Protein AF-A0A4Q0IR23-F1 (afdb_monomer)

pLDDT: mean 82.57, std 18.92, range [35.06, 97.94]

Nearest PDB structures (foldseek):
  4ur9-assembly2_B  TM=4.277E-01  e=4.913E+00  Bacteroides thetaiotaomicron

Mean predicted aligned error: 9.8 Å

Sequence (124 aa):
MKKVLSLALLALVFILPSCGSSQGNAESVNQKIEKGEQLSQEDYSVMLDYLTDAMTSAENKLKEIGDDKEKLKDFETQMDKNYPYSETFMKNLSSAKDLDDANKKKLQELFAKAITISMQMSGR

Secondary structure (DSSP, 8-state):
---------------------THHHHHHHHHHHHTTPPPPHHHHHHHHHHHHHHHHHHHHHHHHHTT-HHHHHHHHHHHHHH-TTHHHHHHHHHH-----HHHHHHHHHHHHHHHHHHHHHHT-

Radius of gyration: 19.07 Å; Cα contacts (8 Å, |Δi|>4): 60; chains: 1; bounding box: 57×27×57 Å

Foldseek 3Di:
DDDDDDDDPPPPPPDDPDPDDLVVLQVVLVVCVVVVHDDDLVSLVSLLVLLLVLLVVVLVQCVVCPPPPVSVVVVVVVSCVVRVCNVVSVVVVVPDDDHDPVSVVSVVVSVVSVVVSVVVNVVD

Structure (mmCIF, N/CA/C/O backbone):
data_AF-A0A4Q0IR23-F1
#
_entry.id   AF-A0A4Q0IR23-F1
#
loop_
_atom_site.group_PDB
_atom_site.id
_atom_site.type_symbol
_atom_site.label_atom_id
_atom_site.label_alt_id
_atom_site.label_comp_id
_atom_site.label_asym_id
_atom_site.label_entity_id
_atom_site.label_seq_id
_atom_site.pdbx_PDB_ins_code
_atom_site.Cartn_x
_atom_site.Cartn_y
_atom_site.Cartn_z
_atom_site.occupancy
_atom_site.B_iso_or_equiv
_atom_site.auth_seq_id
_atom_site.auth_comp_id
_atom_site.auth_asym_id
_atom_site.auth_atom_id
_atom_site.pdbx_PDB_model_num
ATOM 1 N N . MET A 1 1 ? -39.724 -0.467 38.559 1.00 37.44 1 MET A N 1
ATOM 2 C CA . MET A 1 1 ? -39.009 -1.563 37.868 1.00 37.44 1 MET A CA 1
ATOM 3 C C . MET A 1 1 ? -38.172 -0.959 36.749 1.00 37.44 1 MET A C 1
ATOM 5 O O . 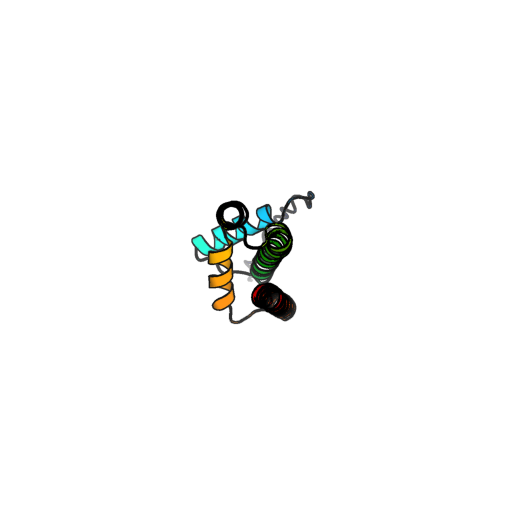MET A 1 1 ? -38.654 -0.061 36.077 1.00 37.44 1 MET A O 1
ATOM 9 N N . LYS A 1 2 ? -36.913 -1.405 36.639 1.00 40.50 2 LYS A N 1
ATOM 10 C CA . LYS A 1 2 ? -35.898 -1.067 35.617 1.00 40.50 2 LYS A CA 1
ATOM 11 C C . LYS A 1 2 ? -36.528 -1.147 34.204 1.00 40.50 2 LYS A C 1
ATOM 13 O O . LYS A 1 2 ? -37.365 -2.017 33.998 1.00 40.50 2 LYS A O 1
ATOM 18 N N . LYS A 1 3 ? -36.201 -0.305 33.219 1.00 42.09 3 LYS A N 1
ATOM 19 C CA . LYS A 1 3 ? -34.918 -0.264 32.496 1.00 42.09 3 LYS A CA 1
ATOM 20 C C . LYS A 1 3 ? -34.734 1.092 31.796 1.00 42.09 3 LYS A C 1
ATOM 22 O O . LYS A 1 3 ? -35.539 1.477 30.957 1.00 42.09 3 LYS A O 1
ATOM 27 N N . VAL A 1 4 ? -33.642 1.766 32.130 1.00 48.44 4 VAL A N 1
ATOM 28 C CA . VAL A 1 4 ? -32.912 2.648 31.214 1.00 48.44 4 VAL A CA 1
ATOM 29 C C . VAL A 1 4 ? -32.021 1.786 30.312 1.00 48.44 4 VAL A C 1
ATOM 31 O O . VAL A 1 4 ? -31.615 0.700 30.727 1.00 48.44 4 VAL A O 1
ATOM 34 N N . LEU A 1 5 ? -31.681 2.354 29.152 1.00 48.94 5 LEU A N 1
ATOM 35 C CA . LEU A 1 5 ? -30.649 1.987 28.172 1.00 48.94 5 LEU A CA 1
ATOM 36 C C . LEU A 1 5 ? -31.042 1.176 26.926 1.00 48.94 5 LEU A C 1
ATOM 38 O O . LEU A 1 5 ? -31.610 0.091 26.989 1.00 48.94 5 LEU A O 1
ATOM 42 N N . SER A 1 6 ? -30.520 1.731 25.825 1.00 46.88 6 SER A N 1
ATOM 43 C CA . SER A 1 6 ? -30.204 1.149 24.521 1.00 46.88 6 SER A CA 1
ATOM 44 C C . SER A 1 6 ? -31.321 1.069 23.489 1.00 46.88 6 SER A C 1
ATOM 46 O O . SER A 1 6 ? -32.162 0.184 23.527 1.00 46.88 6 SER A O 1
ATOM 48 N N . LEU A 1 7 ? -31.232 1.954 22.495 1.00 47.50 7 LEU A N 1
ATOM 49 C CA . LEU A 1 7 ? -30.843 1.594 21.123 1.00 47.50 7 LEU A CA 1
ATOM 50 C C . LEU A 1 7 ? -30.535 2.917 20.393 1.00 47.50 7 LEU A C 1
ATOM 52 O O . LEU A 1 7 ? -31.423 3.712 20.116 1.00 47.50 7 LEU A O 1
ATOM 56 N N . ALA A 1 8 ? -29.268 3.327 20.408 1.00 48.06 8 ALA A N 1
ATOM 57 C CA . ALA A 1 8 ? -28.364 3.173 19.268 1.00 48.06 8 ALA A CA 1
ATOM 58 C C . ALA A 1 8 ? -28.798 4.058 18.089 1.00 48.06 8 ALA A C 1
ATOM 60 O O . ALA A 1 8 ? -29.700 3.716 17.329 1.00 48.06 8 ALA A O 1
ATOM 61 N N . LEU A 1 9 ? -28.126 5.213 17.993 1.00 43.66 9 LEU A N 1
ATOM 62 C CA . LEU A 1 9 ? -28.121 6.130 16.859 1.00 43.66 9 LEU A CA 1
ATOM 63 C C . LEU A 1 9 ? -27.933 5.339 15.560 1.00 43.66 9 LEU A C 1
ATOM 65 O O . LEU A 1 9 ? -26.821 4.992 15.170 1.00 43.66 9 LEU A O 1
ATOM 69 N N . LEU A 1 10 ? -29.046 5.089 14.884 1.00 47.66 10 LEU A N 1
ATOM 70 C CA . LEU A 1 10 ? -29.100 4.626 13.510 1.00 47.66 10 LEU A CA 1
ATOM 71 C C . LEU A 1 10 ? -28.904 5.845 12.595 1.00 47.66 10 LEU A C 1
ATOM 73 O O . LEU A 1 10 ? -29.816 6.269 11.893 1.00 47.66 10 LEU A O 1
ATOM 77 N N . ALA A 1 11 ? -27.727 6.469 12.651 1.00 51.62 11 ALA A N 1
ATOM 78 C CA . ALA A 1 11 ? -27.349 7.484 11.676 1.00 51.62 11 ALA A CA 1
ATOM 79 C C . ALA A 1 11 ? -26.641 6.777 10.520 1.00 51.62 11 ALA A C 1
ATOM 81 O O . ALA A 1 11 ? -25.416 6.745 10.428 1.00 51.62 11 ALA A O 1
ATOM 82 N N . LEU A 1 12 ? -27.463 6.172 9.656 1.00 44.59 12 LEU A N 1
ATOM 83 C CA . LEU A 1 12 ? -27.101 5.901 8.274 1.00 44.59 12 LEU A CA 1
ATOM 84 C C . LEU A 1 12 ? -26.569 7.199 7.659 1.00 44.59 12 LEU A C 1
ATOM 86 O O . LEU A 1 12 ? -27.339 8.093 7.318 1.00 44.59 12 LEU A O 1
ATOM 90 N N . VAL A 1 13 ? -25.259 7.270 7.469 1.00 53.69 13 VAL A N 1
ATOM 91 C CA . VAL A 1 13 ? -24.652 8.144 6.467 1.00 53.69 13 VAL A CA 1
ATOM 92 C C . VAL A 1 13 ? -23.987 7.227 5.446 1.00 53.69 13 VAL A C 1
ATOM 94 O O . VAL A 1 13 ? -22.775 7.166 5.299 1.00 53.69 13 VAL A O 1
ATOM 97 N N . PHE A 1 14 ? -24.831 6.447 4.766 1.00 49.28 14 PHE A N 1
ATOM 98 C CA . PHE A 1 14 ? -24.510 5.873 3.466 1.00 49.28 14 PHE A CA 1
ATOM 99 C C . PHE A 1 14 ? -24.515 7.024 2.457 1.00 49.28 14 PHE A C 1
ATOM 101 O O . PHE A 1 14 ? -25.552 7.346 1.879 1.00 49.28 14 PHE A O 1
ATOM 108 N N . ILE A 1 15 ? -23.366 7.672 2.270 1.00 49.06 15 ILE A N 1
ATOM 109 C CA . ILE A 1 15 ? -23.155 8.595 1.155 1.00 49.06 15 ILE A CA 1
ATOM 110 C C . ILE A 1 15 ? -22.255 7.886 0.137 1.00 49.06 15 ILE A C 1
ATOM 112 O O . ILE A 1 15 ? -21.042 7.858 0.274 1.00 49.06 15 ILE A O 1
ATOM 116 N N . LEU A 1 16 ? -22.935 7.327 -0.871 1.00 39.00 16 LEU A N 1
ATOM 117 C CA . LEU A 1 16 ? -22.536 7.174 -2.277 1.00 39.00 16 LEU A CA 1
ATOM 118 C C . LEU A 1 16 ? -21.299 6.307 -2.611 1.00 39.00 16 LEU A C 1
ATOM 120 O O . LEU A 1 16 ? -20.171 6.767 -2.456 1.00 39.00 16 LEU A O 1
ATOM 124 N N . PRO A 1 17 ? -21.473 5.143 -3.278 1.00 48.72 17 PRO A N 1
ATOM 125 C CA . PRO A 1 17 ? -20.428 4.593 -4.129 1.00 48.72 17 PRO A CA 1
ATOM 126 C C . PRO A 1 17 ? -20.434 5.385 -5.445 1.00 48.72 17 PRO A C 1
ATOM 128 O O . PRO A 1 17 ? -20.979 4.951 -6.459 1.00 48.72 17 PRO A O 1
ATOM 131 N N . SER A 1 18 ? -19.880 6.595 -5.422 1.00 35.06 18 SER A N 1
ATOM 132 C CA . SER A 1 18 ? -19.413 7.217 -6.659 1.00 35.06 18 SER A CA 1
ATOM 133 C C . SER A 1 18 ? -18.098 6.540 -7.011 1.00 35.06 18 SER A C 1
ATOM 135 O O . SER A 1 18 ? -17.208 6.484 -6.167 1.00 35.06 18 SER A O 1
ATOM 137 N N . CYS A 1 19 ? -17.960 6.036 -8.239 1.00 58.31 19 CYS A N 1
ATOM 138 C CA . CYS A 1 19 ? -16.657 5.721 -8.820 1.00 58.31 19 CYS A CA 1
ATOM 139 C C . CYS A 1 19 ? -15.674 6.847 -8.466 1.00 58.31 19 CYS A C 1
ATOM 141 O O . CYS A 1 19 ? -15.867 7.992 -8.870 1.00 58.31 19 CYS A O 1
ATOM 143 N N . GLY A 1 20 ? -14.675 6.539 -7.652 1.00 36.28 20 GLY A N 1
ATOM 144 C CA . GLY A 1 20 ? -13.768 7.523 -7.089 1.00 36.28 20 GLY A CA 1
ATOM 145 C C . GLY A 1 20 ? -12.587 6.774 -6.509 1.00 36.28 20 GLY A C 1
ATOM 146 O O . GLY A 1 20 ? -12.765 5.829 -5.751 1.00 36.28 20 GLY A O 1
ATOM 147 N N . SER A 1 21 ? -11.407 7.147 -6.975 1.00 41.09 21 SER A N 1
ATOM 148 C CA . SER A 1 21 ? -10.099 6.594 -6.648 1.00 41.09 21 SER A CA 1
ATOM 149 C C . SER A 1 21 ? -9.944 6.158 -5.186 1.00 41.09 21 SER A C 1
ATOM 151 O O . SER A 1 21 ? -10.416 6.816 -4.259 1.00 41.09 21 SER A O 1
ATOM 153 N N . SER A 1 22 ? -9.184 5.081 -4.983 1.00 50.59 22 SER A N 1
ATOM 154 C CA . SER A 1 22 ? -8.722 4.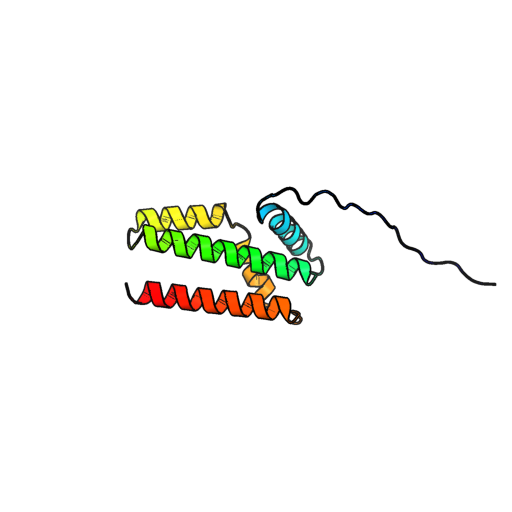551 -3.687 1.00 50.59 22 SER A CA 1
ATOM 155 C C . SER A 1 22 ? -8.196 5.609 -2.692 1.00 50.59 22 SER A C 1
ATOM 157 O O . SER A 1 22 ? -8.134 5.351 -1.491 1.00 50.59 22 SER A O 1
ATOM 159 N N . GLN A 1 23 ? -7.871 6.820 -3.158 1.00 50.31 23 GLN A N 1
ATOM 160 C CA . GLN A 1 23 ? -7.480 7.980 -2.353 1.00 50.31 23 GLN A CA 1
ATOM 161 C C . GLN A 1 23 ? -8.525 8.428 -1.320 1.00 50.31 23 GLN A C 1
ATOM 163 O O . GLN A 1 23 ? -8.129 8.785 -0.212 1.00 50.31 23 GLN A O 1
ATOM 168 N N . GLY A 1 24 ? -9.828 8.378 -1.629 1.00 56.19 24 GLY A N 1
ATOM 169 C CA . GLY A 1 24 ? -10.873 8.869 -0.713 1.00 56.19 24 GLY A CA 1
ATOM 170 C C . GLY A 1 24 ? -10.954 8.094 0.608 1.00 56.19 24 GLY A C 1
ATOM 171 O O . GLY A 1 24 ? -11.284 8.662 1.647 1.00 56.19 24 GLY A O 1
ATOM 172 N N . ASN A 1 25 ? -10.574 6.813 0.590 1.00 82.62 25 ASN A N 1
ATOM 173 C CA . ASN A 1 25 ? -10.565 5.973 1.785 1.00 82.62 25 ASN A CA 1
ATOM 174 C C . ASN A 1 25 ? -9.205 6.014 2.501 1.00 82.62 25 ASN A C 1
ATOM 176 O O . ASN A 1 25 ? -9.168 6.007 3.731 1.00 82.62 25 ASN A O 1
ATOM 180 N N . ALA A 1 26 ? -8.094 6.130 1.767 1.00 93.19 26 ALA A N 1
ATOM 181 C CA . ALA A 1 26 ? -6.750 6.146 2.346 1.00 93.19 26 ALA A CA 1
ATOM 182 C C . ALA A 1 26 ? -6.495 7.365 3.250 1.00 93.19 26 ALA A C 1
ATOM 184 O O . ALA A 1 26 ? -5.990 7.206 4.360 1.00 93.19 26 ALA A O 1
ATOM 185 N N . GLU A 1 27 ? -6.897 8.571 2.837 1.00 95.44 27 GLU A N 1
ATOM 186 C CA . GLU A 1 27 ? -6.736 9.766 3.681 1.00 95.44 27 GLU A CA 1
ATOM 187 C C . GLU A 1 27 ? -7.469 9.611 5.022 1.00 95.44 27 GLU A C 1
ATOM 189 O O . GLU A 1 27 ? -6.912 9.905 6.081 1.00 95.44 27 GLU A O 1
ATOM 194 N N . SER A 1 28 ? -8.691 9.071 4.994 1.00 94.88 28 SER A N 1
ATOM 195 C CA . SER A 1 28 ? -9.477 8.845 6.210 1.00 94.88 28 SER A CA 1
ATOM 196 C C . SER A 1 28 ? -8.799 7.859 7.169 1.00 94.88 28 SER A C 1
ATOM 198 O O . SER A 1 28 ? -8.755 8.099 8.376 1.00 94.88 28 SER A O 1
ATOM 200 N N . VAL A 1 29 ? -8.197 6.789 6.639 1.00 96.62 29 VAL A N 1
ATOM 201 C CA . VAL A 1 29 ? -7.439 5.818 7.437 1.00 96.62 29 VAL A CA 1
ATOM 202 C C . VAL A 1 29 ? -6.177 6.459 8.010 1.00 96.62 29 VAL A C 1
ATOM 204 O O . VAL A 1 29 ? -5.885 6.272 9.191 1.00 96.62 29 VAL A O 1
ATOM 207 N N . ASN A 1 30 ? -5.460 7.273 7.230 1.00 96.94 30 ASN A N 1
ATOM 208 C CA . ASN A 1 30 ? -4.294 8.000 7.730 1.00 96.94 30 ASN A CA 1
ATOM 209 C C . ASN A 1 30 ? -4.663 8.950 8.882 1.00 96.94 30 ASN A C 1
ATOM 211 O O . ASN A 1 30 ? -3.985 8.959 9.906 1.00 96.94 30 ASN A O 1
ATOM 215 N N . GLN A 1 31 ? -5.777 9.679 8.780 1.00 96.50 31 GLN A N 1
ATOM 216 C CA . GLN A 1 31 ? -6.245 10.545 9.868 1.00 96.50 31 GLN A CA 1
ATOM 217 C C . GLN A 1 31 ? -6.560 9.764 11.153 1.00 96.50 31 GLN A C 1
ATOM 219 O O . GLN A 1 31 ? -6.282 10.256 12.248 1.00 96.50 31 GLN A O 1
ATOM 224 N N . LYS A 1 32 ? -7.121 8.550 11.050 1.00 96.00 32 LYS A N 1
ATOM 225 C CA . LYS A 1 32 ? -7.327 7.673 12.217 1.00 96.00 32 LYS A CA 1
ATOM 226 C C . LYS A 1 32 ? -5.997 7.296 12.868 1.00 96.00 32 LYS A C 1
ATOM 228 O O . LYS A 1 32 ? -5.872 7.376 14.089 1.00 96.00 32 LYS A O 1
ATOM 233 N N . ILE A 1 33 ? -4.997 6.942 12.058 1.00 96.25 33 ILE A N 1
ATOM 234 C CA . ILE A 1 33 ? -3.642 6.619 12.528 1.00 96.25 33 ILE A CA 1
ATOM 235 C C . ILE A 1 33 ? -3.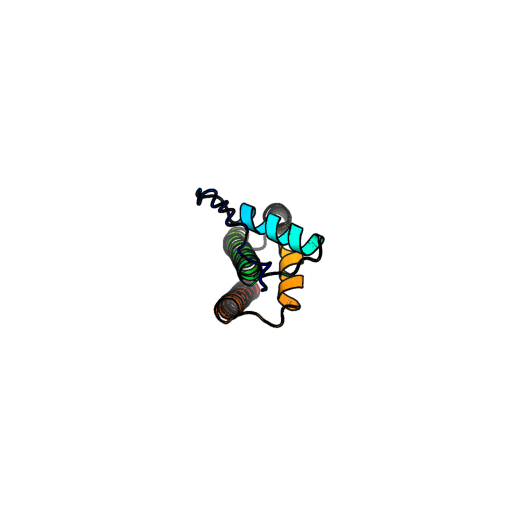026 7.820 13.259 1.00 96.25 33 ILE A C 1
ATOM 237 O O . ILE A 1 33 ? -2.522 7.663 14.370 1.00 96.25 33 ILE A O 1
ATOM 241 N N . GLU A 1 34 ? -3.103 9.021 12.682 1.00 96.00 34 GLU A N 1
ATOM 242 C CA . GLU A 1 34 ? -2.562 10.252 13.281 1.00 96.00 34 GLU A CA 1
ATOM 243 C C . GLU A 1 34 ? -3.217 10.600 14.622 1.00 96.00 34 GLU A C 1
ATOM 245 O O . GLU A 1 34 ? -2.555 11.092 15.537 1.00 96.00 34 GLU A O 1
ATOM 250 N N . LYS A 1 35 ? -4.511 10.307 14.761 1.00 96.94 35 LYS A N 1
ATOM 251 C CA . LYS A 1 35 ? -5.265 10.497 16.006 1.00 96.94 35 LYS A CA 1
ATOM 252 C C . LYS A 1 35 ? -5.061 9.369 17.022 1.00 96.94 35 LYS A C 1
ATOM 254 O O . LYS A 1 35 ? -5.570 9.471 18.137 1.00 96.94 35 LYS A O 1
ATOM 259 N N . GLY A 1 36 ? -4.333 8.308 16.665 1.00 95.44 36 GLY A N 1
ATOM 260 C CA . GLY A 1 36 ? -4.153 7.127 17.511 1.00 95.44 36 GLY A CA 1
ATOM 261 C C . GLY A 1 36 ? -5.444 6.332 17.723 1.00 95.44 36 GLY A C 1
ATOM 262 O O . GLY A 1 36 ? -5.601 5.674 18.753 1.00 95.44 36 GLY A O 1
ATOM 263 N N . GLU A 1 37 ? -6.388 6.420 16.785 1.00 94.62 37 GLU A N 1
ATOM 264 C CA . GLU A 1 37 ? -7.641 5.673 16.839 1.00 94.62 37 GLU A CA 1
ATOM 265 C C . GLU A 1 37 ? -7.404 4.181 16.570 1.00 94.62 37 GLU A C 1
ATOM 267 O O . GLU A 1 37 ? -6.482 3.780 15.856 1.00 94.62 37 GLU A O 1
ATOM 272 N N . GLN A 1 38 ? -8.266 3.336 17.137 1.00 93.00 38 GLN A N 1
ATOM 273 C CA . GLN A 1 38 ? -8.219 1.905 16.871 1.00 93.00 38 GLN A CA 1
ATOM 274 C C . GLN A 1 38 ? -8.650 1.622 15.427 1.00 93.00 38 GLN A C 1
ATOM 276 O O . GLN A 1 38 ? -9.739 2.010 15.004 1.00 93.00 38 GLN A O 1
ATOM 281 N N . LEU A 1 39 ? -7.807 0.896 14.695 1.00 94.50 39 LEU A N 1
ATOM 282 C CA . LEU A 1 39 ? -8.058 0.517 13.308 1.00 94.50 39 LEU A CA 1
ATOM 283 C C . LEU A 1 39 ? -8.934 -0.737 13.241 1.00 94.50 39 LEU A C 1
ATOM 285 O O . LEU A 1 39 ? -8.747 -1.699 13.992 1.00 94.50 39 LEU A O 1
ATOM 289 N N . SER A 1 40 ? -9.905 -0.713 12.336 1.00 95.31 40 SER A N 1
ATOM 290 C CA . SER A 1 40 ? -10.775 -1.847 12.023 1.00 95.31 40 SER A CA 1
ATOM 291 C C . SER A 1 40 ? -10.172 -2.740 10.931 1.00 95.31 40 SER A C 1
ATOM 293 O O . SER A 1 40 ? -9.225 -2.356 10.248 1.00 95.31 40 SER A O 1
ATOM 295 N N . GLN A 1 41 ? -10.750 -3.929 10.716 1.00 95.81 41 GLN A N 1
ATOM 296 C CA . GLN A 1 41 ? -10.362 -4.785 9.583 1.00 95.81 41 GLN A CA 1
ATOM 297 C C . GLN A 1 41 ? -10.585 -4.102 8.229 1.00 95.81 41 GLN A C 1
ATOM 299 O O . GLN A 1 41 ? -9.798 -4.311 7.311 1.00 95.81 41 GLN A O 1
ATOM 304 N N . GLU A 1 42 ? -11.602 -3.247 8.110 1.00 95.25 42 GLU A N 1
ATOM 305 C CA . GLU A 1 42 ? -11.830 -2.470 6.890 1.00 95.25 42 GLU A CA 1
ATOM 306 C C . GLU A 1 42 ? -10.710 -1.443 6.670 1.00 95.25 42 GLU A C 1
ATOM 308 O O . GLU A 1 42 ? -10.219 -1.293 5.556 1.00 95.25 42 GLU A O 1
ATOM 313 N N . ASP A 1 43 ? -10.226 -0.799 7.738 1.00 96.06 43 ASP A N 1
ATOM 314 C CA . ASP A 1 43 ? -9.101 0.139 7.641 1.00 96.06 43 ASP A CA 1
ATOM 315 C C . ASP A 1 43 ? -7.825 -0.580 7.166 1.00 96.06 43 ASP A C 1
ATOM 317 O O . ASP A 1 43 ? -7.111 -0.076 6.298 1.00 96.06 43 ASP A O 1
ATOM 321 N N . TYR A 1 44 ? -7.559 -1.789 7.677 1.00 96.31 44 TYR A N 1
ATOM 322 C CA . TYR A 1 44 ? -6.458 -2.637 7.197 1.00 96.31 44 TYR A CA 1
ATOM 323 C C . TYR A 1 44 ? -6.633 -3.071 5.741 1.00 96.31 44 TYR A C 1
ATOM 325 O O . TYR A 1 44 ? -5.665 -3.041 4.981 1.00 96.31 44 TYR A O 1
ATOM 333 N N . SER A 1 45 ? -7.855 -3.412 5.334 1.00 96.25 45 SER A N 1
ATOM 334 C CA . SER A 1 45 ? -8.185 -3.741 3.945 1.00 96.25 45 SER A CA 1
ATOM 335 C C . SER A 1 45 ? -7.873 -2.566 3.010 1.00 96.25 45 SER A C 1
ATOM 337 O O . SER A 1 45 ? -7.196 -2.753 1.999 1.00 96.25 45 SER A O 1
ATOM 339 N N . VAL A 1 46 ? -8.257 -1.343 3.393 1.00 96.31 46 VAL A N 1
ATOM 340 C CA . VAL A 1 46 ? -7.951 -0.114 2.642 1.00 96.31 46 VAL A CA 1
ATOM 341 C C . VAL A 1 46 ? -6.443 0.124 2.537 1.00 96.31 46 VAL A C 1
ATOM 343 O O . VAL A 1 46 ? -5.958 0.438 1.450 1.00 96.31 46 VAL A O 1
ATOM 346 N N . MET A 1 47 ? -5.684 -0.048 3.626 1.00 96.62 47 MET A N 1
ATOM 347 C CA . MET A 1 47 ? -4.219 0.083 3.587 1.00 96.62 47 MET A CA 1
ATOM 348 C C . MET A 1 47 ? -3.583 -0.909 2.606 1.00 96.62 47 MET A C 1
ATOM 350 O O . MET A 1 47 ? -2.698 -0.539 1.834 1.00 96.62 47 MET A O 1
ATOM 354 N N . LEU A 1 48 ? -4.033 -2.164 2.626 1.00 96.81 48 LEU A N 1
ATOM 355 C CA . LEU A 1 48 ? -3.511 -3.226 1.764 1.00 96.81 48 LEU A CA 1
ATOM 356 C C . LEU A 1 48 ? -3.849 -2.990 0.290 1.00 96.81 48 LEU A C 1
ATOM 358 O O . LEU A 1 48 ? -2.977 -3.148 -0.567 1.00 96.81 4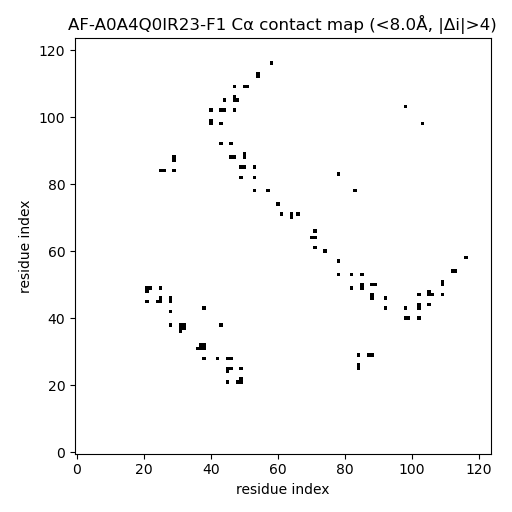8 LEU A O 1
ATOM 362 N N . ASP A 1 49 ? -5.076 -2.565 -0.006 1.00 95.38 49 ASP A N 1
ATOM 363 C CA . ASP A 1 49 ? -5.493 -2.231 -1.371 1.00 95.38 49 ASP A CA 1
ATOM 364 C C . ASP A 1 49 ? -4.709 -1.027 -1.904 1.00 95.38 49 ASP A C 1
ATOM 366 O O . ASP A 1 49 ? -4.235 -1.046 -3.041 1.00 95.38 49 ASP A O 1
ATOM 370 N N . TYR A 1 50 ? -4.487 -0.014 -1.063 1.00 95.81 50 TYR A N 1
ATOM 371 C CA . TYR A 1 50 ? -3.689 1.159 -1.408 1.00 95.81 50 TYR A CA 1
ATOM 372 C C . TYR A 1 50 ? -2.235 0.804 -1.751 1.00 95.81 50 TYR A C 1
ATOM 374 O O . TYR A 1 50 ? -1.714 1.241 -2.776 1.00 95.81 50 TYR A O 1
ATOM 382 N N . LEU A 1 51 ? -1.582 -0.027 -0.931 1.00 95.44 51 LEU A N 1
ATOM 383 C CA . LEU A 1 51 ? -0.211 -0.481 -1.197 1.00 95.44 51 LEU A CA 1
ATOM 384 C C . LEU A 1 51 ? -0.128 -1.387 -2.433 1.00 95.44 51 LEU A C 1
ATOM 386 O O . LEU A 1 51 ? 0.856 -1.340 -3.172 1.00 95.44 51 LEU A O 1
ATOM 390 N N . THR A 1 52 ? -1.160 -2.193 -2.683 1.00 94.19 52 THR A N 1
ATOM 391 C CA . THR A 1 52 ? -1.241 -3.048 -3.877 1.00 94.19 52 THR A CA 1
ATOM 392 C C . THR A 1 52 ? -1.355 -2.217 -5.154 1.00 94.19 52 THR A C 1
ATOM 394 O O . THR A 1 52 ? -0.701 -2.531 -6.157 1.00 94.19 52 THR A O 1
ATOM 397 N N . ASP A 1 53 ? -2.145 -1.144 -5.116 1.00 93.62 53 ASP A N 1
ATOM 398 C CA . ASP A 1 53 ? -2.254 -0.185 -6.215 1.00 93.62 53 ASP A CA 1
ATOM 399 C C . ASP A 1 53 ? -0.916 0.530 -6.458 1.00 93.62 53 ASP A C 1
ATOM 401 O O . ASP A 1 53 ? -0.415 0.525 -7.586 1.00 93.62 53 ASP A O 1
ATOM 405 N N . ALA A 1 54 ? -0.261 1.010 -5.393 1.00 92.19 54 ALA A N 1
ATOM 406 C CA . ALA A 1 54 ? 1.066 1.622 -5.471 1.00 92.19 54 ALA A CA 1
ATOM 407 C C . ALA A 1 54 ? 2.103 0.685 -6.115 1.00 92.19 54 ALA A C 1
ATOM 409 O O . ALA A 1 54 ? 2.802 1.072 -7.055 1.00 92.19 54 ALA A O 1
ATOM 410 N N . MET A 1 55 ? 2.174 -0.577 -5.675 1.00 91.56 55 MET A N 1
ATOM 411 C CA . MET A 1 55 ? 3.093 -1.561 -6.261 1.00 91.56 55 MET A CA 1
ATOM 412 C C . MET A 1 55 ? 2.771 -1.874 -7.721 1.00 91.56 55 MET A C 1
ATOM 414 O O . MET A 1 55 ? 3.683 -2.074 -8.519 1.00 91.56 55 MET A O 1
ATOM 418 N N . THR A 1 56 ? 1.493 -1.926 -8.091 1.00 91.19 56 THR A N 1
ATOM 419 C CA . THR A 1 56 ? 1.088 -2.196 -9.477 1.00 91.19 56 THR A CA 1
ATOM 420 C C . THR A 1 56 ? 1.421 -1.023 -10.395 1.00 91.19 56 THR A C 1
ATOM 422 O O . THR A 1 56 ? 1.930 -1.232 -11.498 1.00 91.19 56 THR A O 1
ATOM 425 N N . SER A 1 57 ? 1.204 0.205 -9.924 1.00 89.88 57 SER A N 1
ATOM 426 C CA . SER A 1 57 ? 1.631 1.421 -10.616 1.00 89.88 57 SER A CA 1
ATOM 427 C C . SER A 1 57 ? 3.151 1.428 -10.820 1.00 89.88 57 SER A C 1
ATOM 429 O O . SER A 1 57 ? 3.632 1.635 -11.939 1.00 89.88 57 SER A O 1
ATOM 431 N N . ALA A 1 58 ? 3.906 1.073 -9.775 1.00 88.75 58 ALA A N 1
ATOM 432 C CA . ALA A 1 58 ? 5.358 0.997 -9.845 1.00 88.75 58 ALA A CA 1
ATOM 433 C C . ALA A 1 58 ? 5.877 -0.085 -10.788 1.00 88.75 58 ALA A C 1
ATOM 435 O O . ALA A 1 58 ? 6.754 0.186 -11.604 1.00 88.75 58 ALA A O 1
ATOM 436 N N . GLU A 1 59 ? 5.312 -1.289 -10.734 1.00 88.44 59 GLU A N 1
ATOM 437 C CA . GLU A 1 59 ? 5.675 -2.384 -11.632 1.00 88.44 59 GLU A CA 1
ATOM 438 C C . GLU A 1 59 ? 5.536 -1.977 -13.106 1.00 88.44 59 GLU A C 1
ATOM 440 O O . GLU A 1 59 ? 6.446 -2.205 -13.908 1.00 88.44 59 GLU A O 1
ATOM 445 N N . ASN A 1 60 ? 4.410 -1.357 -13.464 1.00 87.19 60 ASN A N 1
ATOM 446 C CA . ASN A 1 60 ? 4.154 -0.931 -14.837 1.00 87.19 60 ASN A CA 1
ATOM 447 C C . ASN A 1 60 ? 5.139 0.158 -15.270 1.00 87.19 60 ASN A C 1
ATOM 449 O O . ASN A 1 60 ? 5.707 0.078 -16.361 1.00 87.19 60 ASN A O 1
ATOM 453 N N . LYS A 1 61 ? 5.402 1.140 -14.401 1.00 86.94 61 LYS A N 1
ATOM 454 C CA . LYS A 1 61 ? 6.275 2.260 -14.750 1.00 86.94 61 LYS A CA 1
ATOM 455 C C . LYS A 1 61 ? 7.754 1.880 -14.809 1.00 86.94 61 LYS A C 1
ATOM 457 O O . LYS A 1 61 ? 8.450 2.307 -15.726 1.00 86.94 61 LYS A O 1
ATOM 462 N N . LEU A 1 62 ? 8.235 1.027 -13.906 1.00 85.88 62 L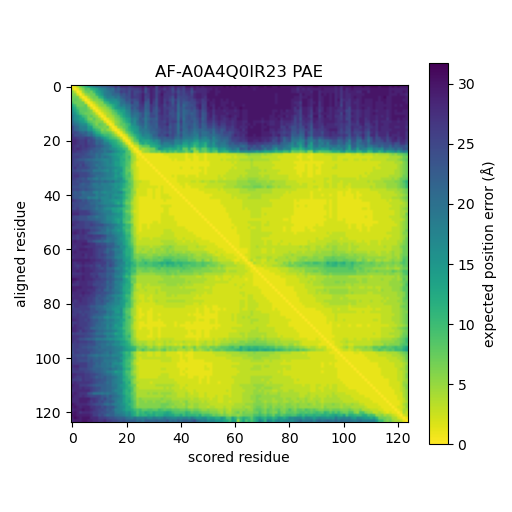EU A N 1
ATOM 463 C CA . LEU A 1 62 ? 9.623 0.544 -13.918 1.00 85.88 62 LEU A CA 1
ATOM 464 C C . LEU A 1 62 ? 9.942 -0.286 -15.174 1.00 85.88 62 LEU A C 1
ATOM 466 O O . LEU A 1 62 ? 11.058 -0.231 -15.703 1.00 85.88 62 LEU A O 1
ATOM 470 N N . LYS A 1 63 ? 8.957 -1.021 -15.709 1.00 83.38 63 LYS A N 1
ATOM 471 C CA . LYS A 1 63 ? 9.107 -1.727 -16.992 1.00 83.38 63 LYS A CA 1
ATOM 472 C C . LYS A 1 63 ? 9.336 -0.751 -18.148 1.00 83.38 63 LYS A C 1
ATOM 474 O O . LYS A 1 63 ? 10.226 -1.012 -18.957 1.00 83.38 63 LYS A O 1
ATOM 479 N N . GLU A 1 64 ? 8.597 0.360 -18.180 1.00 85.38 64 GLU A N 1
ATOM 480 C CA . GLU A 1 64 ? 8.726 1.421 -19.193 1.00 85.38 64 GLU A CA 1
ATOM 481 C C . GLU A 1 64 ? 10.028 2.224 -19.067 1.00 85.38 64 GLU A C 1
ATOM 483 O O . GLU A 1 64 ? 10.626 2.585 -20.079 1.00 85.38 64 GLU A O 1
ATOM 488 N N . ILE A 1 65 ? 10.454 2.529 -17.837 1.00 87.25 65 ILE A N 1
ATOM 489 C CA . ILE A 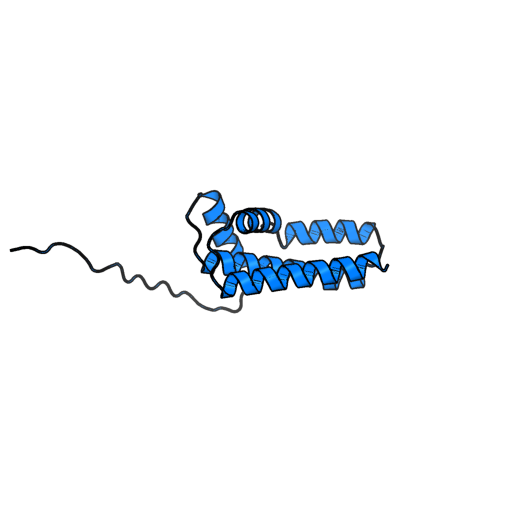1 65 ? 11.609 3.399 -17.577 1.00 87.25 65 ILE A CA 1
ATOM 490 C C . ILE A 1 65 ? 12.941 2.692 -17.866 1.00 87.25 65 ILE A C 1
ATOM 492 O O . ILE A 1 65 ? 13.845 3.312 -18.428 1.00 87.25 65 ILE A O 1
ATOM 496 N N . GLY A 1 66 ? 13.070 1.409 -17.510 1.00 82.94 66 GLY A N 1
ATOM 497 C CA . GLY A 1 66 ? 14.362 0.715 -17.577 1.00 82.94 66 GLY A CA 1
ATOM 498 C C . GLY A 1 66 ? 15.357 1.260 -16.545 1.00 82.94 66 GLY A C 1
ATOM 499 O O . GLY A 1 66 ? 14.964 1.560 -15.421 1.00 82.94 66 GLY A O 1
ATOM 500 N N . ASP A 1 67 ? 16.623 1.417 -16.945 1.00 83.81 67 ASP A N 1
ATOM 501 C CA . ASP A 1 67 ? 17.727 1.866 -16.072 1.00 83.81 67 ASP A CA 1
ATOM 502 C C . ASP A 1 67 ? 18.022 3.378 -16.181 1.00 83.81 67 ASP A C 1
ATOM 504 O O . ASP A 1 67 ? 19.081 3.865 -15.772 1.00 83.81 67 ASP A O 1
ATOM 508 N N . ASP A 1 68 ? 17.097 4.143 -16.768 1.00 89.81 68 ASP A N 1
ATOM 509 C CA . ASP A 1 68 ? 17.223 5.591 -16.932 1.00 89.81 68 ASP A CA 1
ATOM 510 C C . ASP A 1 68 ? 17.084 6.305 -15.577 1.00 89.81 68 ASP A C 1
ATOM 512 O O . ASP A 1 68 ? 15.990 6.480 -15.038 1.00 89.81 68 ASP A O 1
ATOM 516 N N . LYS A 1 69 ? 18.223 6.728 -15.022 1.00 87.06 69 LYS A N 1
ATOM 517 C CA . LYS A 1 69 ? 18.318 7.310 -13.675 1.00 87.06 69 LYS A CA 1
ATOM 518 C C . LYS A 1 69 ? 17.501 8.587 -13.487 1.00 87.06 69 LYS A C 1
ATOM 520 O O . LYS A 1 69 ? 16.988 8.805 -12.392 1.00 87.06 69 LYS A O 1
ATOM 525 N N . GLU A 1 70 ? 17.388 9.440 -14.507 1.00 91.19 70 GLU A N 1
ATOM 526 C CA . GLU A 1 70 ? 16.615 10.684 -14.379 1.00 91.19 70 GLU A CA 1
ATOM 527 C C . GLU A 1 70 ? 15.120 10.381 -14.310 1.00 91.19 70 GLU A C 1
ATOM 529 O O . GLU A 1 70 ? 14.415 10.920 -13.455 1.00 91.19 70 GLU A O 1
ATOM 534 N N . LYS A 1 71 ? 14.652 9.452 -15.148 1.00 89.75 71 LYS A N 1
ATOM 535 C CA . LYS A 1 71 ? 13.260 8.997 -15.120 1.00 89.75 71 LYS A CA 1
ATOM 536 C C . LYS A 1 71 ? 12.922 8.220 -13.855 1.00 89.75 71 LYS A C 1
ATOM 538 O O . LYS A 1 71 ? 11.807 8.359 -13.364 1.00 89.75 71 LYS A O 1
ATOM 543 N N . LEU A 1 72 ? 13.858 7.437 -13.314 1.00 88.38 72 LEU A N 1
ATOM 544 C CA . LEU A 1 72 ? 13.673 6.758 -12.028 1.00 88.38 72 LEU A CA 1
ATOM 545 C C . LEU A 1 72 ? 13.470 7.768 -10.895 1.00 88.38 72 LEU A C 1
ATOM 547 O O . LEU A 1 72 ? 12.524 7.630 -10.128 1.00 88.38 72 LEU A O 1
ATOM 551 N N . LYS A 1 73 ? 14.286 8.825 -10.840 1.00 90.00 73 LYS A N 1
ATOM 552 C CA . LYS A 1 73 ? 14.144 9.884 -9.830 1.00 90.00 73 LYS A CA 1
ATOM 553 C C . LYS A 1 73 ? 12.815 10.643 -9.952 1.00 90.00 73 LYS A C 1
ATOM 555 O O . LYS A 1 73 ? 12.177 10.954 -8.944 1.00 90.00 73 LYS A O 1
ATOM 560 N N . ASP A 1 74 ? 12.403 10.966 -11.177 1.00 92.06 74 ASP A N 1
ATOM 561 C CA . ASP A 1 74 ? 11.104 11.607 -11.414 1.00 92.06 74 ASP A CA 1
ATOM 562 C C . ASP A 1 74 ? 9.953 10.682 -10.998 1.00 92.06 74 ASP A C 1
ATOM 564 O O . ASP A 1 74 ? 9.013 11.102 -10.327 1.00 92.06 74 ASP A O 1
ATOM 568 N N . PHE A 1 75 ? 10.071 9.393 -11.311 1.00 89.56 75 PHE A N 1
ATOM 569 C CA . PHE A 1 75 ? 9.102 8.385 -10.914 1.00 89.56 75 PHE A CA 1
ATOM 570 C C . PHE A 1 75 ? 8.995 8.219 -9.392 1.00 89.56 75 PHE A C 1
ATOM 572 O O . PHE A 1 75 ? 7.878 8.207 -8.881 1.00 89.56 75 PHE A O 1
ATOM 579 N N . GLU A 1 76 ? 10.111 8.160 -8.661 1.00 87.88 76 GLU A N 1
ATOM 580 C CA . GLU A 1 76 ? 10.111 8.147 -7.188 1.00 87.88 76 GLU A CA 1
ATOM 581 C C . GLU A 1 76 ? 9.350 9.358 -6.629 1.00 87.88 76 GLU A C 1
ATOM 583 O O . GLU A 1 76 ? 8.437 9.206 -5.819 1.00 87.88 76 GLU A O 1
ATOM 588 N N . THR A 1 77 ? 9.625 10.553 -7.160 1.00 91.94 77 THR A N 1
ATOM 589 C CA . THR A 1 77 ? 8.928 11.787 -6.756 1.00 91.94 77 THR A CA 1
ATOM 590 C C . THR A 1 77 ? 7.421 11.714 -7.038 1.00 91.94 77 THR A C 1
ATOM 592 O O . THR A 1 77 ? 6.601 12.180 -6.242 1.00 91.94 77 THR A O 1
ATOM 595 N N . GLN A 1 78 ? 7.026 11.132 -8.175 1.00 91.25 78 GLN A N 1
ATOM 596 C CA . GLN A 1 78 ? 5.616 10.930 -8.511 1.00 91.25 78 GLN A CA 1
ATOM 597 C C . GLN A 1 78 ? 4.946 9.898 -7.600 1.00 91.25 78 GLN A C 1
ATOM 599 O O . GLN A 1 78 ? 3.789 10.093 -7.228 1.00 91.25 78 GLN A O 1
ATOM 604 N N . MET A 1 79 ? 5.647 8.828 -7.224 1.00 91.06 79 MET A N 1
ATOM 605 C CA . MET A 1 79 ? 5.131 7.825 -6.293 1.00 91.06 79 MET A CA 1
ATOM 606 C C . MET A 1 79 ? 4.886 8.419 -4.913 1.00 91.06 79 MET A C 1
ATOM 608 O O . MET A 1 79 ? 3.795 8.231 -4.383 1.00 91.06 79 MET A O 1
ATOM 612 N N . ASP A 1 80 ? 5.823 9.204 -4.384 1.00 90.50 80 ASP A N 1
ATOM 613 C CA . ASP A 1 80 ? 5.649 9.883 -3.095 1.00 90.50 80 ASP A CA 1
ATOM 614 C C . ASP A 1 80 ? 4.464 10.854 -3.123 1.00 90.50 80 ASP A C 1
ATOM 616 O O . ASP A 1 80 ? 3.686 10.948 -2.173 1.00 90.50 80 ASP A O 1
ATOM 620 N N . LYS A 1 81 ? 4.276 11.553 -4.247 1.00 92.38 81 LYS A N 1
ATOM 621 C CA . LYS A 1 81 ? 3.155 12.480 -4.425 1.00 92.38 81 LYS A CA 1
ATOM 622 C C . LYS A 1 81 ? 1.807 11.767 -4.557 1.00 92.38 81 LYS A C 1
ATOM 624 O O . LYS A 1 81 ? 0.811 12.250 -4.021 1.00 92.38 81 LYS A O 1
ATOM 629 N N . ASN A 1 82 ? 1.750 10.672 -5.313 1.00 92.25 82 ASN A N 1
ATOM 630 C CA . ASN A 1 82 ? 0.502 9.962 -5.606 1.00 92.25 82 ASN A CA 1
ATOM 631 C C . ASN A 1 82 ? 0.102 9.014 -4.473 1.00 92.25 82 ASN A C 1
ATOM 633 O O . ASN A 1 82 ? -1.091 8.826 -4.222 1.00 92.25 82 ASN A O 1
ATOM 637 N N . TYR A 1 83 ? 1.096 8.467 -3.771 1.00 94.94 83 TYR A N 1
ATOM 638 C CA . TYR A 1 83 ? 0.927 7.505 -2.694 1.00 94.94 83 TYR A CA 1
ATOM 639 C C . TYR A 1 83 ? 1.556 7.961 -1.360 1.00 94.94 83 TYR A C 1
ATOM 641 O O . TYR A 1 83 ? 2.335 7.206 -0.763 1.00 94.94 83 TYR A O 1
ATOM 649 N N . PRO A 1 84 ? 1.209 9.161 -0.847 1.00 95.88 84 PRO A N 1
ATOM 650 C CA . PRO A 1 84 ? 1.886 9.785 0.295 1.00 95.88 84 PRO A CA 1
ATOM 651 C C . PRO A 1 84 ? 1.773 9.000 1.608 1.00 95.88 84 PRO A C 1
ATOM 653 O O . PRO A 1 84 ? 2.551 9.227 2.530 1.00 95.88 84 PRO A O 1
ATOM 656 N N . TYR A 1 85 ? 0.816 8.075 1.721 1.00 96.44 85 TYR A N 1
ATOM 657 C CA . TYR A 1 85 ? 0.585 7.306 2.948 1.00 96.44 85 TYR A CA 1
ATOM 658 C C . TYR A 1 85 ? 1.276 5.938 2.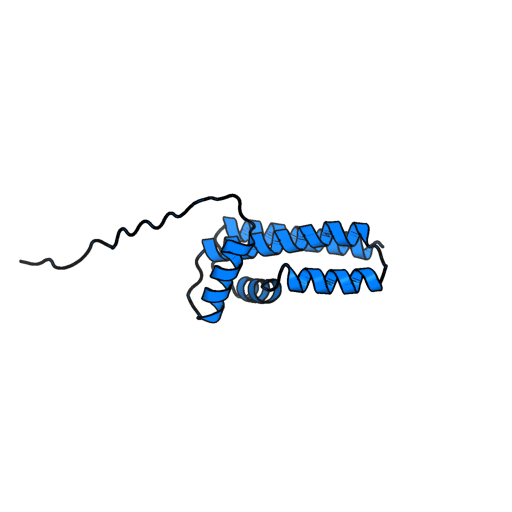952 1.00 96.44 85 TYR A C 1
ATOM 660 O O . TYR A 1 85 ? 1.139 5.192 3.923 1.00 96.44 85 TYR A O 1
ATOM 668 N N . SER A 1 86 ? 2.023 5.593 1.896 1.00 94.75 86 SER A N 1
ATOM 669 C CA . SER A 1 86 ? 2.608 4.254 1.732 1.00 94.75 86 SER A CA 1
ATOM 670 C C . SER A 1 86 ? 3.502 3.855 2.904 1.00 94.75 86 SER A C 1
ATOM 672 O O . SER A 1 86 ? 3.358 2.760 3.447 1.00 94.75 86 SER A O 1
ATOM 674 N N . GLU A 1 87 ? 4.391 4.749 3.341 1.00 94.56 87 GLU A N 1
ATOM 675 C CA . GLU A 1 87 ? 5.285 4.484 4.472 1.00 94.56 87 GLU A CA 1
ATOM 676 C C . GLU A 1 87 ? 4.498 4.276 5.775 1.00 94.56 87 GLU A C 1
ATOM 678 O O . GLU A 1 87 ? 4.693 3.280 6.480 1.00 94.56 87 GLU A O 1
ATOM 683 N N . THR A 1 88 ? 3.551 5.173 6.064 1.00 96.31 88 THR A N 1
ATOM 684 C CA . THR A 1 88 ? 2.688 5.090 7.248 1.00 96.31 88 THR A CA 1
ATOM 685 C C . THR A 1 88 ? 1.901 3.782 7.281 1.00 96.31 88 THR A C 1
ATOM 687 O O . THR A 1 88 ? 1.824 3.127 8.328 1.00 96.31 88 THR A O 1
ATOM 690 N N . PHE A 1 89 ? 1.338 3.368 6.147 1.00 97.06 89 PHE A N 1
ATOM 691 C CA . PHE A 1 89 ? 0.551 2.141 6.043 1.00 97.06 89 PHE A CA 1
ATOM 692 C C . PHE A 1 89 ? 1.415 0.893 6.186 1.00 97.06 89 PHE A C 1
ATOM 694 O O . PHE A 1 89 ? 1.049 -0.003 6.947 1.00 97.06 89 PHE A O 1
ATOM 701 N N . MET A 1 90 ? 2.593 0.848 5.554 1.00 94.81 90 MET A N 1
ATOM 702 C CA . MET A 1 90 ? 3.538 -0.261 5.741 1.00 94.81 90 MET A CA 1
ATOM 703 C C . MET A 1 90 ? 3.939 -0.416 7.209 1.00 94.81 90 MET A C 1
ATOM 705 O O . MET A 1 90 ? 3.919 -1.526 7.746 1.00 94.81 90 MET A O 1
ATOM 709 N N . LYS A 1 91 ? 4.243 0.695 7.891 1.00 95.00 91 LYS A N 1
ATOM 710 C CA . LYS A 1 91 ? 4.593 0.679 9.314 1.00 95.00 91 LYS A CA 1
ATOM 711 C C . LYS A 1 91 ? 3.455 0.127 10.176 1.00 95.00 91 LYS A C 1
ATOM 713 O O . LYS A 1 91 ? 3.708 -0.718 11.032 1.00 95.00 91 LYS A O 1
ATOM 718 N N . ASN A 1 92 ? 2.216 0.559 9.942 1.00 94.88 92 ASN A N 1
ATOM 719 C CA . ASN A 1 92 ? 1.058 0.086 10.710 1.00 94.88 92 ASN A CA 1
ATOM 720 C C . ASN A 1 92 ? 0.700 -1.374 10.411 1.00 94.88 92 ASN A C 1
ATOM 722 O O . ASN A 1 92 ? 0.342 -2.115 11.323 1.00 94.88 92 ASN A O 1
ATOM 726 N N . LEU A 1 93 ? 0.843 -1.823 9.163 1.00 95.12 93 LEU A N 1
ATOM 727 C CA . LEU A 1 93 ? 0.644 -3.231 8.816 1.00 95.12 93 LEU A CA 1
ATOM 728 C C . LEU A 1 93 ? 1.727 -4.130 9.424 1.00 95.12 93 LEU A C 1
ATOM 730 O O . LEU A 1 93 ? 1.417 -5.231 9.867 1.00 95.12 93 LEU A O 1
ATOM 734 N N . SER A 1 94 ? 2.975 -3.654 9.522 1.00 92.00 94 SER A N 1
ATOM 735 C CA . SER A 1 94 ? 4.075 -4.419 10.133 1.00 92.00 94 SER A CA 1
ATOM 736 C C . SER A 1 94 ? 3.875 -4.698 11.628 1.00 92.00 94 SER A C 1
ATOM 738 O O . SER A 1 94 ? 4.414 -5.669 12.157 1.00 92.00 94 SER A O 1
ATOM 740 N N . SER A 1 95 ? 3.093 -3.859 12.314 1.00 90.25 95 SER A N 1
ATOM 741 C CA . SER A 1 95 ? 2.773 -4.004 13.736 1.00 90.25 95 SER A CA 1
ATOM 742 C C . SER A 1 95 ? 1.398 -4.631 13.990 1.00 90.25 95 SER A C 1
ATOM 744 O O . SER A 1 95 ? 1.064 -4.902 15.149 1.00 90.25 95 SER A O 1
ATOM 746 N N . ALA A 1 96 ? 0.609 -4.892 12.941 1.00 92.25 96 ALA A N 1
ATOM 747 C CA . ALA A 1 96 ? -0.712 -5.495 13.053 1.00 92.25 96 ALA A CA 1
ATOM 748 C C . ALA A 1 96 ? -0.602 -6.963 13.499 1.00 92.25 96 ALA A C 1
ATOM 750 O O . ALA A 1 96 ? 0.084 -7.771 12.876 1.00 92.25 96 ALA A O 1
ATOM 751 N N . LYS A 1 97 ? -1.289 -7.318 14.591 1.00 86.56 97 LYS A N 1
ATOM 752 C CA . LYS A 1 97 ? -1.256 -8.679 15.165 1.00 86.56 97 LYS A CA 1
ATOM 753 C C . LYS A 1 97 ? -2.473 -9.520 14.796 1.00 86.56 97 LYS A C 1
ATOM 755 O O . LYS A 1 97 ? -2.349 -10.726 14.611 1.00 86.56 97 LYS A O 1
ATOM 760 N N . ASP A 1 98 ? -3.619 -8.868 14.628 1.00 89.81 98 ASP A N 1
ATOM 761 C CA . ASP A 1 98 ? -4.922 -9.525 14.534 1.00 89.81 98 ASP A CA 1
ATOM 762 C C . ASP A 1 98 ? -5.594 -9.237 13.186 1.00 89.81 98 ASP A C 1
ATOM 764 O O . ASP A 1 98 ? -6.731 -8.776 13.130 1.00 89.81 98 ASP A O 1
ATOM 768 N N . LEU A 1 99 ? -4.885 -9.472 12.079 1.00 95.88 99 LEU A N 1
ATOM 769 C CA . LEU A 1 99 ? -5.503 -9.435 10.751 1.00 95.88 99 LEU A CA 1
ATOM 770 C C . LEU A 1 99 ? -6.424 -10.647 10.570 1.00 95.88 99 LEU A C 1
ATOM 772 O O . LEU A 1 99 ? -6.049 -11.785 10.887 1.00 95.88 99 LEU A O 1
ATOM 776 N N . ASP A 1 100 ? -7.620 -10.414 10.040 1.00 96.75 100 ASP A N 1
ATOM 777 C CA . ASP A 1 100 ? -8.501 -11.492 9.605 1.00 96.75 100 ASP A CA 1
ATOM 778 C C . ASP A 1 100 ? -7.933 -12.228 8.379 1.00 96.75 100 ASP A C 1
ATOM 780 O O . ASP A 1 100 ? -6.910 -11.849 7.800 1.00 96.75 100 ASP A O 1
ATOM 784 N N . ASP A 1 101 ? -8.569 -13.332 7.995 1.00 97.94 101 ASP A N 1
ATOM 785 C CA . ASP A 1 101 ? -8.063 -14.180 6.914 1.00 97.94 101 ASP A CA 1
ATOM 786 C C . ASP A 1 101 ? -8.092 -13.480 5.546 1.00 97.94 101 ASP A C 1
ATOM 788 O O . ASP A 1 101 ? -7.229 -13.741 4.705 1.00 97.94 101 ASP A O 1
ATOM 792 N N . ALA A 1 102 ? -9.030 -12.552 5.331 1.00 96.06 102 ALA A N 1
ATOM 793 C CA . ALA A 1 102 ? -9.108 -11.780 4.096 1.00 96.06 102 ALA A CA 1
ATOM 794 C C . ALA A 1 102 ? -7.922 -10.809 3.980 1.00 96.06 102 ALA A C 1
ATOM 796 O O . ALA A 1 102 ? -7.239 -10.778 2.953 1.00 96.06 102 ALA A O 1
ATOM 797 N N . ASN A 1 103 ? -7.618 -10.082 5.052 1.00 96.62 103 ASN A N 1
ATOM 798 C CA . ASN A 1 103 ? -6.489 -9.161 5.111 1.00 96.62 103 ASN A CA 1
ATOM 799 C C . ASN A 1 103 ? -5.143 -9.891 5.108 1.00 96.62 103 ASN A C 1
ATOM 801 O O . ASN A 1 103 ? -4.212 -9.460 4.427 1.00 96.62 103 ASN A O 1
ATOM 805 N N . LYS A 1 104 ? -5.032 -11.038 5.787 1.00 97.31 104 LYS A N 1
ATOM 806 C CA . LYS A 1 104 ? -3.842 -11.901 5.691 1.00 97.31 104 LYS A CA 1
ATOM 807 C C . LYS A 1 104 ? -3.582 -12.335 4.254 1.00 97.31 104 LYS A C 1
ATOM 809 O O . LYS A 1 104 ? -2.437 -12.285 3.809 1.00 97.31 104 LYS A O 1
ATOM 814 N N . LYS A 1 105 ? -4.629 -12.732 3.525 1.00 97.00 105 LYS A N 1
ATOM 815 C CA . LYS A 1 105 ? -4.510 -13.119 2.117 1.00 97.00 105 LYS A CA 1
ATOM 816 C C . LYS A 1 105 ? -4.011 -11.954 1.257 1.00 97.00 105 LYS A C 1
ATOM 818 O O . LYS A 1 105 ? -3.033 -12.127 0.538 1.00 97.00 105 LYS A O 1
ATOM 823 N N . LYS A 1 106 ? -4.607 -10.763 1.386 1.00 96.44 106 LYS A N 1
ATOM 824 C CA . LYS A 1 106 ? -4.144 -9.556 0.672 1.00 96.44 106 LYS A CA 1
ATOM 825 C C . LYS A 1 106 ? -2.684 -9.218 0.990 1.00 96.44 106 LYS A C 1
ATOM 827 O O . LYS A 1 106 ? -1.907 -8.914 0.092 1.00 96.44 106 LYS A O 1
ATOM 832 N N . LEU A 1 107 ? -2.283 -9.325 2.258 1.00 95.50 107 LEU A N 1
ATOM 833 C CA . LEU A 1 107 ? -0.898 -9.099 2.673 1.00 95.50 107 LEU A CA 1
ATOM 834 C C . LEU A 1 107 ? 0.067 -10.118 2.043 1.00 95.50 107 LEU A C 1
ATOM 836 O O . LEU A 1 107 ? 1.143 -9.745 1.580 1.00 95.50 107 LEU A O 1
ATOM 840 N N . GLN A 1 108 ? -0.316 -11.395 1.986 1.00 95.12 108 GLN A N 1
ATOM 841 C CA . GLN A 1 108 ? 0.468 -12.430 1.304 1.00 95.1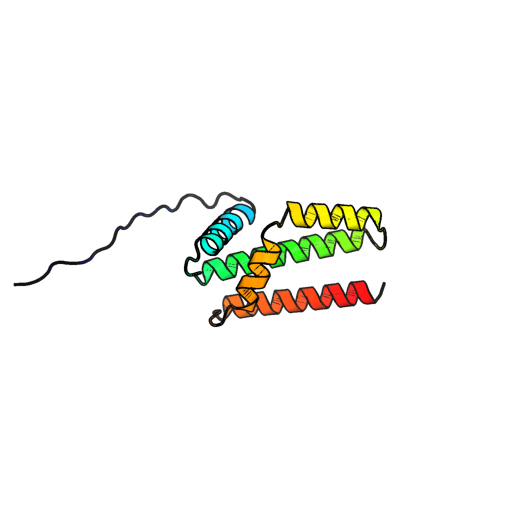2 108 GLN A CA 1
ATOM 842 C C . GLN A 1 108 ? 0.599 -12.153 -0.200 1.00 95.12 108 GLN A C 1
ATOM 844 O O . GLN A 1 108 ? 1.694 -12.281 -0.749 1.00 95.12 108 GLN A O 1
ATOM 849 N N . GLU A 1 109 ? -0.486 -11.746 -0.860 1.00 93.94 109 GLU A N 1
ATOM 850 C CA . GLU A 1 109 ? -0.489 -11.378 -2.281 1.00 93.94 109 GLU A CA 1
ATOM 851 C C . GLU A 1 109 ? 0.407 -10.161 -2.554 1.00 93.94 109 GLU A C 1
ATOM 853 O O . GLU A 1 109 ? 1.190 -10.175 -3.509 1.00 93.94 109 GLU A O 1
ATOM 858 N N . LEU A 1 110 ? 0.370 -9.152 -1.678 1.00 93.75 110 LEU A N 1
ATOM 859 C CA . LEU A 1 110 ? 1.252 -7.987 -1.743 1.00 93.75 110 LEU A CA 1
ATOM 860 C C . LEU A 1 110 ? 2.731 -8.395 -1.650 1.00 93.75 110 LEU A C 1
ATOM 862 O O . LEU A 1 110 ? 3.540 -7.977 -2.480 1.00 93.75 110 LEU A O 1
ATOM 866 N N . PHE A 1 111 ? 3.093 -9.262 -0.697 1.00 91.81 111 PHE A N 1
ATOM 867 C CA . PHE A 1 111 ? 4.464 -9.773 -0.586 1.00 91.81 111 PHE A CA 1
ATOM 868 C C . PHE A 1 111 ? 4.888 -10.595 -1.805 1.00 91.81 111 PHE A C 1
ATOM 870 O O . PHE A 1 111 ? 6.001 -10.423 -2.305 1.00 91.81 111 PHE A O 1
ATOM 877 N N . ALA A 1 112 ? 4.012 -11.461 -2.316 1.00 92.56 112 ALA A N 1
ATOM 878 C CA . ALA A 1 112 ? 4.295 -12.242 -3.517 1.00 92.56 112 ALA A CA 1
ATOM 879 C C . ALA A 1 112 ? 4.549 -11.334 -4.734 1.00 92.56 112 ALA A C 1
ATOM 881 O O . ALA A 1 112 ? 5.479 -11.578 -5.514 1.00 92.56 112 ALA A O 1
ATOM 882 N N . LYS A 1 113 ? 3.778 -10.248 -4.871 1.00 89.44 113 LYS A N 1
ATOM 883 C CA . LYS A 1 113 ? 3.990 -9.229 -5.905 1.00 89.44 113 LYS A CA 1
ATOM 884 C C . LYS A 1 113 ? 5.322 -8.499 -5.713 1.00 89.44 113 LYS A C 1
ATOM 886 O O . LYS A 1 113 ? 6.080 -8.393 -6.675 1.00 89.44 113 LYS A O 1
ATOM 891 N N . ALA A 1 114 ? 5.662 -8.088 -4.491 1.00 88.81 114 ALA A N 1
ATOM 892 C CA . ALA A 1 114 ? 6.941 -7.437 -4.193 1.00 88.81 114 ALA A CA 1
ATOM 893 C C . ALA A 1 114 ? 8.152 -8.312 -4.572 1.00 88.81 114 ALA A C 1
ATOM 895 O O . ALA A 1 114 ? 9.092 -7.835 -5.206 1.00 88.81 114 ALA A O 1
ATOM 896 N N . ILE A 1 115 ? 8.102 -9.608 -4.241 1.00 88.75 115 ILE A N 1
ATOM 897 C CA . ILE A 1 115 ? 9.136 -10.588 -4.612 1.00 88.75 115 ILE A CA 1
ATOM 898 C C . ILE A 1 115 ? 9.210 -10.751 -6.135 1.00 88.75 115 ILE A C 1
ATOM 900 O O . ILE A 1 115 ? 10.293 -10.804 -6.710 1.00 88.75 115 ILE A O 1
ATOM 904 N N . THR A 1 116 ? 8.064 -10.806 -6.813 1.00 87.69 116 THR A N 1
ATOM 905 C CA . THR A 1 116 ? 8.022 -10.915 -8.279 1.00 87.69 116 THR A CA 1
ATOM 906 C C . THR A 1 116 ? 8.697 -9.719 -8.948 1.00 87.69 116 THR A C 1
ATOM 908 O O . THR A 1 116 ? 9.527 -9.902 -9.838 1.00 87.69 116 THR A O 1
ATOM 911 N N . ILE A 1 117 ? 8.393 -8.505 -8.486 1.00 84.50 117 ILE A N 1
ATOM 912 C CA . ILE A 1 117 ? 9.004 -7.272 -8.994 1.00 84.50 117 ILE A CA 1
ATOM 913 C C . ILE A 1 117 ? 10.513 -7.270 -8.716 1.00 84.50 117 ILE A C 1
ATOM 915 O O . ILE A 1 117 ? 11.297 -6.983 -9.619 1.00 84.50 117 ILE A O 1
ATOM 919 N N . SER A 1 118 ? 10.947 -7.635 -7.505 1.00 83.19 118 SER A N 1
ATOM 920 C CA . SER A 1 118 ? 12.375 -7.636 -7.162 1.00 83.19 118 SER A CA 1
ATOM 921 C C . SER A 1 118 ? 13.179 -8.638 -7.995 1.00 83.19 118 SER A C 1
ATOM 923 O O . SER A 1 118 ? 14.281 -8.313 -8.441 1.00 83.19 118 SER A O 1
ATOM 925 N N . MET A 1 119 ? 12.620 -9.818 -8.286 1.00 84.88 119 MET A N 1
ATOM 926 C CA . MET A 1 119 ? 13.240 -10.800 -9.183 1.00 84.88 119 MET A CA 1
ATOM 927 C C . MET A 1 119 ? 13.336 -10.286 -10.624 1.00 84.88 119 MET A C 1
ATOM 929 O O . MET A 1 119 ? 14.375 -10.456 -11.257 1.00 84.88 119 MET A O 1
ATOM 933 N N . GLN A 1 120 ? 12.286 -9.633 -11.138 1.00 78.81 120 GLN A N 1
ATOM 934 C CA . GLN A 1 120 ? 12.300 -9.033 -12.480 1.00 78.81 120 GLN A CA 1
ATOM 935 C C . GLN A 1 120 ? 13.361 -7.934 -12.610 1.00 78.81 120 GLN A C 1
ATOM 937 O O . GLN A 1 120 ? 14.023 -7.841 -13.640 1.00 78.81 120 GLN A O 1
ATOM 942 N N . MET A 1 121 ? 13.531 -7.123 -11.566 1.00 73.31 121 MET A N 1
ATOM 943 C CA . MET A 1 121 ? 14.519 -6.043 -11.536 1.00 73.31 121 MET A CA 1
ATOM 944 C C . MET A 1 121 ? 15.949 -6.557 -11.338 1.00 73.31 121 MET A C 1
ATOM 946 O O . MET A 1 121 ? 16.871 -5.979 -11.892 1.00 73.31 121 MET A O 1
ATOM 950 N N . SER A 1 122 ? 16.148 -7.650 -10.593 1.00 73.31 122 SER A N 1
ATOM 951 C CA . SER A 1 122 ? 17.486 -8.222 -10.341 1.00 73.31 122 SER A CA 1
ATOM 952 C C . SER A 1 122 ? 18.067 -8.991 -11.536 1.00 73.31 122 SER A C 1
ATOM 954 O O . SER A 1 122 ? 19.239 -9.355 -11.517 1.00 73.31 122 SER A O 1
ATOM 956 N N . GLY A 1 123 ? 17.240 -9.301 -12.540 1.00 60.38 123 GLY A N 1
ATOM 957 C CA . GLY A 1 123 ? 17.660 -9.930 -13.795 1.00 60.38 123 GLY A CA 1
ATOM 958 C C . GLY A 1 123 ? 17.962 -8.944 -14.931 1.00 60.38 123 GLY A C 1
ATOM 959 O O . GLY A 1 123 ? 18.266 -9.399 -16.034 1.00 60.38 1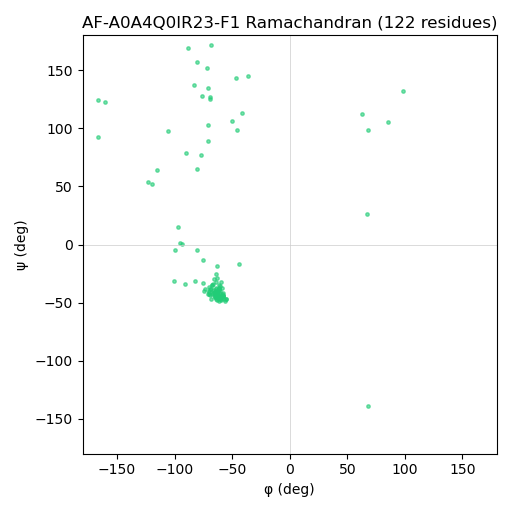23 GLY A O 1
ATOM 960 N N . ARG A 1 124 ? 17.824 -7.636 -14.680 1.00 55.69 124 ARG A N 1
ATOM 961 C CA . ARG A 1 124 ? 18.260 -6.548 -15.566 1.00 55.69 124 ARG A CA 1
ATOM 962 C C . ARG A 1 124 ? 19.687 -6.145 -15.206 1.00 55.69 124 ARG A C 1
ATOM 964 O O . ARG A 1 124 ? 20.465 -5.921 -16.157 1.00 55.69 124 ARG A O 1
#

Solvent-accessible surface area (backbone atoms only — not comparable to full-atom values): 7666 Å² total; per-residue (Å²): 132,90,81,86,86,86,83,75,89,83,74,82,78,86,76,71,94,62,94,67,66,76,60,73,58,43,56,57,46,51,52,35,57,76,70,68,50,88,80,49,73,66,48,53,40,48,43,48,54,51,48,44,51,51,52,52,55,46,54,58,48,51,68,74,52,61,87,44,64,70,58,50,54,53,47,52,54,48,46,49,69,78,45,70,54,49,66,63,41,52,56,52,57,74,70,58,84,82,68,52,72,68,46,47,48,49,51,51,52,43,51,54,49,51,52,52,50,52,55,61,59,73,75,110